Protein AF-A0A430RR85-F1 (afdb_monomer)

Solvent-accessible surface area (backbone atoms only — not comparable to full-atom values): 4984 Å² total; per-residue (Å²): 112,71,68,57,53,54,51,53,50,52,51,53,51,48,63,63,48,54,69,59,46,53,63,56,57,49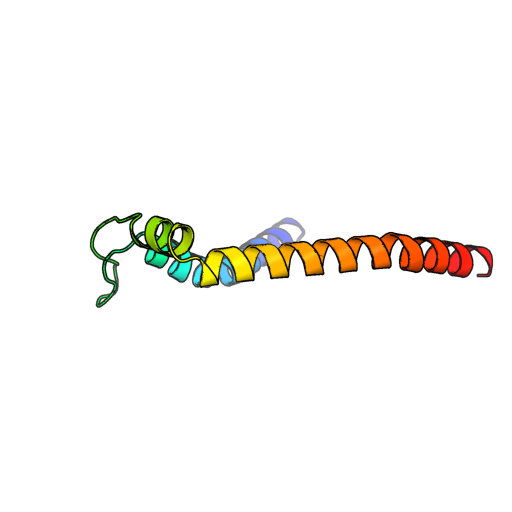,58,35,30,72,46,71,90,59,100,61,68,44,59,86,41,60,59,61,57,54,49,46,73,68,36,63,70,55,47,50,52,50,52,50,51,51,51,50,51,52,50,52,51,52,50,42,54,70,49,48,50,57,49,54,50,50,56,58,76,80,104

Mean predicted aligned error: 6.14 Å

Sequence (87 aa):
MRALGWLFFAFLLLYLILPMLAPVVYSFSRMWLDVLPEGFTLDWYARIARDPRYVEAGLLSLRIALMAVAINILVGVPTAYAAYTWA

Foldseek 3Di:
DVVVVVVVVVVVVCVVCVVVVVVVLVCQAPDDPDPDGDDGDNVSVVVLVPDVVNVVVVVVVVVVVVVVVVVCCVPVVVVVVVVVVVD

InterPro domains:
  IPR035906 MetI-like superfamily [G3DSA:1.10.3720.10] (1-86)
  IPR035906 MetI-like superfamily [SSF161098] (8-84)

Secondary structure (DSSP, 8-state):
-HHHHHHHHHHHHHHHHHHHHHHHHHHTEEE--SSS-EEE--HHHHHHHH-HHHHHHHHHHHHHHHHHHHHIIIIIHHHHHHHHHT-

Organism: Thermus scotoductus (NCBI:txid37636)

pLDDT: mean 92.41, std 6.98, range [63.03, 98.56]

Radius of gyration: 21.77 Å; Cα contacts (8 Å, |Δi|>4): 32; chains: 1; bounding box: 53×14×56 Å

Structure (mmCIF, N/CA/C/O backbone):
data_AF-A0A430RR85-F1
#
_entry.id   AF-A0A430RR85-F1
#
loop_
_atom_site.group_PDB
_atom_site.id
_atom_site.type_symbol
_atom_site.label_atom_id
_atom_site.label_alt_id
_atom_site.label_comp_id
_atom_site.label_asym_id
_atom_site.label_entity_id
_atom_site.label_seq_id
_atom_site.pdbx_PDB_ins_code
_atom_site.Cartn_x
_atom_site.Cartn_y
_atom_site.Cartn_z
_atom_site.occupancy
_atom_site.B_iso_or_equiv
_atom_site.auth_seq_id
_atom_site.auth_comp_id
_atom_site.auth_asym_id
_atom_site.auth_atom_id
_atom_site.pdbx_PDB_model_num
ATOM 1 N N . MET A 1 1 ? 33.643 1.724 9.062 1.00 67.31 1 MET A N 1
ATOM 2 C CA . MET A 1 1 ? 32.894 2.728 8.264 1.00 67.31 1 MET A CA 1
ATOM 3 C C . MET A 1 1 ? 31.616 2.164 7.640 1.00 67.31 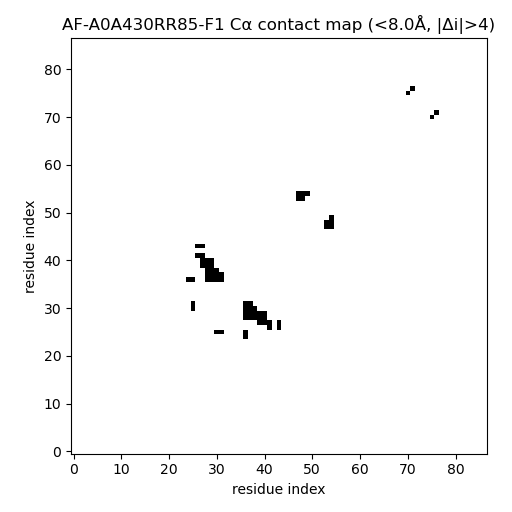1 MET A C 1
ATOM 5 O O . MET A 1 1 ? 30.571 2.755 7.856 1.00 67.31 1 MET A O 1
ATOM 9 N N . ARG A 1 2 ? 31.640 1.009 6.950 1.00 85.38 2 ARG A N 1
ATOM 10 C CA . ARG A 1 2 ? 30.424 0.406 6.351 1.00 85.38 2 ARG A CA 1
ATOM 11 C C . ARG A 1 2 ? 29.303 0.154 7.372 1.00 85.38 2 ARG A C 1
ATOM 13 O O . ARG A 1 2 ? 28.175 0.551 7.130 1.00 85.38 2 ARG A O 1
ATOM 20 N N . ALA A 1 3 ? 29.629 -0.425 8.532 1.00 88.44 3 ALA A N 1
ATOM 21 C CA . ALA A 1 3 ? 28.658 -0.696 9.600 1.00 88.44 3 ALA A CA 1
ATOM 22 C C . ALA A 1 3 ? 27.983 0.574 10.156 1.00 88.44 3 ALA A C 1
ATOM 24 O O . ALA A 1 3 ? 26.793 0.555 10.436 1.00 88.44 3 ALA A O 1
ATOM 25 N N . LEU A 1 4 ? 28.719 1.689 10.244 1.00 93.62 4 LEU A N 1
ATOM 26 C CA . LEU A 1 4 ? 28.173 2.976 10.683 1.00 93.62 4 LEU A CA 1
ATOM 27 C C . LEU A 1 4 ? 27.162 3.532 9.670 1.00 93.62 4 LEU A C 1
ATOM 29 O O . LEU A 1 4 ? 26.115 4.031 10.066 1.00 93.62 4 LEU A O 1
ATOM 33 N N . GLY A 1 5 ? 27.450 3.389 8.371 1.00 94.88 5 GLY A N 1
ATOM 34 C CA . GLY A 1 5 ? 26.525 3.778 7.304 1.00 94.88 5 GLY A CA 1
ATOM 35 C C . GLY A 1 5 ? 25.213 2.991 7.345 1.00 94.88 5 GLY A C 1
ATOM 36 O O . GLY A 1 5 ? 24.144 3.585 7.253 1.00 94.88 5 GLY A O 1
ATOM 37 N N . TRP A 1 6 ? 25.279 1.674 7.566 1.00 95.50 6 TRP A N 1
ATOM 38 C CA . TRP A 1 6 ? 24.081 0.841 7.739 1.00 95.50 6 TRP A CA 1
ATOM 39 C C . TRP A 1 6 ? 23.274 1.219 8.980 1.00 95.50 6 TRP A C 1
ATOM 41 O O . TRP A 1 6 ? 22.049 1.269 8.911 1.00 95.50 6 TRP A O 1
ATOM 51 N N . LEU A 1 7 ? 23.946 1.521 10.095 1.00 96.50 7 LEU A N 1
ATOM 52 C CA . LEU A 1 7 ? 23.280 1.919 11.336 1.00 96.50 7 LEU A CA 1
ATOM 53 C C . LEU A 1 7 ? 22.544 3.255 11.171 1.00 96.50 7 LEU A C 1
ATOM 55 O O . LEU A 1 7 ? 21.387 3.378 11.563 1.00 96.50 7 LEU A O 1
ATOM 59 N N . PHE A 1 8 ? 23.196 4.231 10.533 1.00 96.69 8 PHE A N 1
ATOM 60 C CA . PHE A 1 8 ? 22.589 5.520 10.207 1.00 96.69 8 PHE A CA 1
ATOM 61 C C . PHE A 1 8 ? 21.393 5.363 9.263 1.00 96.69 8 PHE A C 1
ATOM 63 O O . PHE A 1 8 ? 20.326 5.919 9.519 1.00 96.69 8 PHE A O 1
ATOM 70 N N . PHE A 1 9 ? 21.543 4.561 8.206 1.00 96.31 9 PHE A N 1
ATOM 71 C CA . PHE A 1 9 ? 20.460 4.276 7.268 1.00 96.31 9 PHE A CA 1
ATOM 72 C C . PHE A 1 9 ? 19.263 3.617 7.963 1.00 96.31 9 PHE A C 1
ATOM 74 O O . PHE A 1 9 ? 18.135 4.060 7.773 1.00 96.31 9 PHE A O 1
ATOM 81 N N . ALA A 1 10 ? 19.498 2.618 8.818 1.00 96.44 10 ALA A N 1
ATOM 82 C CA . ALA A 1 10 ? 18.441 1.966 9.587 1.00 96.44 10 ALA A CA 1
ATOM 83 C C . ALA A 1 10 ? 17.711 2.951 10.514 1.00 96.44 10 ALA A C 1
ATOM 85 O O . ALA A 1 10 ? 16.485 2.915 10.600 1.00 96.44 10 ALA A O 1
ATOM 86 N N . PHE A 1 11 ? 18.443 3.860 11.164 1.00 97.00 11 PHE A N 1
ATOM 87 C CA . PHE A 1 11 ? 17.854 4.878 12.035 1.00 97.00 11 PHE A CA 1
ATOM 88 C C . PHE A 1 11 ? 16.990 5.880 11.256 1.00 97.00 11 PHE A C 1
ATOM 90 O O . PHE A 1 11 ? 15.886 6.208 11.686 1.00 97.00 11 PHE A O 1
ATOM 97 N N . LEU A 1 12 ? 17.455 6.319 10.082 1.00 96.75 12 LEU A N 1
ATOM 98 C CA . LEU A 1 12 ? 16.688 7.178 9.177 1.00 96.75 12 LEU A CA 1
ATOM 99 C C . LEU A 1 12 ? 15.388 6.492 8.726 1.00 96.75 12 LEU A C 1
ATOM 101 O O . LEU A 1 12 ? 14.320 7.103 8.716 1.00 96.75 12 LEU A O 1
ATOM 105 N N . LEU A 1 13 ? 15.481 5.209 8.377 1.00 96.50 13 LEU A N 1
ATOM 106 C CA . LEU A 1 1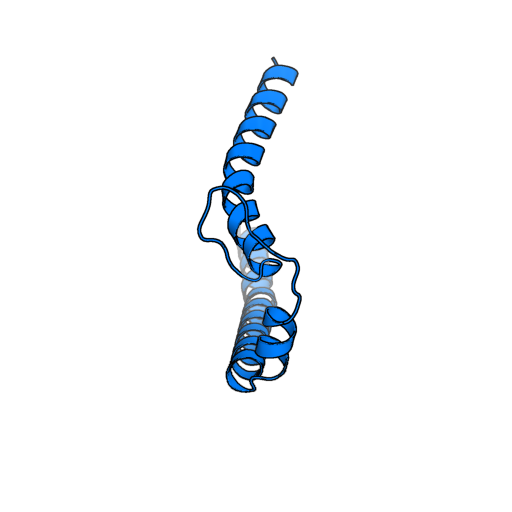3 ? 14.348 4.409 7.922 1.00 96.50 13 LEU A CA 1
ATOM 107 C C . LEU A 1 13 ? 13.326 4.213 9.048 1.00 96.50 13 LEU A C 1
ATOM 109 O O . LEU A 1 13 ? 12.127 4.374 8.827 1.00 96.50 13 LEU A O 1
ATOM 113 N N . LEU A 1 14 ? 13.802 3.953 10.271 1.00 96.62 14 LEU A N 1
ATOM 114 C CA . LEU A 1 14 ? 12.960 3.879 11.462 1.00 96.62 14 LEU A CA 1
ATOM 115 C C . LEU A 1 14 ? 12.249 5.208 11.718 1.00 96.62 14 LEU A C 1
ATOM 117 O O . LEU A 1 14 ? 11.041 5.211 11.919 1.00 96.62 14 LEU A O 1
ATOM 121 N N . TYR A 1 15 ? 12.972 6.326 11.660 1.00 95.75 15 TYR A N 1
ATOM 122 C CA . TYR A 1 15 ? 12.408 7.664 11.838 1.00 95.75 15 TYR A CA 1
ATOM 123 C C . TYR A 1 15 ? 11.290 7.968 10.828 1.00 95.75 15 TYR A C 1
ATOM 125 O O . TYR A 1 15 ? 10.285 8.568 11.200 1.00 95.75 15 TYR A O 1
ATOM 133 N N . LEU A 1 16 ? 11.429 7.514 9.578 1.00 95.62 16 LEU A N 1
ATOM 134 C CA . LEU A 1 16 ? 10.416 7.703 8.538 1.00 95.62 16 LEU A CA 1
ATOM 135 C C . LEU A 1 16 ? 9.180 6.814 8.748 1.00 95.62 16 LEU A C 1
ATOM 137 O O . LEU A 1 16 ? 8.052 7.264 8.553 1.00 95.62 16 LEU A O 1
ATOM 141 N N . ILE A 1 17 ? 9.382 5.556 9.153 1.00 95.88 17 ILE A N 1
ATOM 142 C CA . ILE A 1 17 ? 8.291 4.591 9.357 1.00 95.88 17 ILE A CA 1
ATOM 143 C C . ILE A 1 17 ? 7.529 4.872 10.656 1.00 95.88 17 ILE A C 1
ATOM 145 O O . ILE A 1 17 ? 6.313 4.699 10.694 1.00 95.88 17 ILE A O 1
ATOM 149 N N . LEU A 1 18 ? 8.209 5.326 11.711 1.00 94.62 18 LEU A N 1
ATOM 150 C CA . LEU A 1 18 ? 7.628 5.535 13.038 1.00 94.62 18 LEU A CA 1
ATOM 151 C C . LEU A 1 18 ? 6.320 6.360 13.029 1.00 94.62 18 LEU A C 1
ATOM 153 O O . LEU A 1 18 ? 5.332 5.871 13.580 1.00 94.62 18 LEU A O 1
ATOM 157 N N . PRO A 1 19 ? 6.227 7.543 12.381 1.00 92.69 19 PRO A N 1
ATOM 158 C CA . PRO A 1 19 ? 4.975 8.301 12.323 1.00 92.69 19 PRO A CA 1
ATOM 159 C C . PRO A 1 19 ? 3.892 7.620 11.478 1.00 92.69 19 PRO A C 1
ATOM 161 O O . PRO A 1 19 ? 2.711 7.856 11.713 1.00 92.69 19 PRO A O 1
ATOM 164 N N . MET A 1 20 ? 4.258 6.750 10.529 1.00 94.44 20 MET A N 1
ATOM 165 C CA . MET A 1 20 ? 3.288 5.970 9.752 1.00 94.44 20 MET A CA 1
ATOM 166 C C . MET A 1 20 ? 2.665 4.837 10.573 1.00 94.44 20 MET A C 1
ATOM 168 O O . MET A 1 20 ? 1.575 4.379 10.240 1.00 94.44 20 MET A O 1
ATOM 172 N N . LEU A 1 21 ? 3.300 4.406 11.669 1.00 92.00 21 LEU A N 1
ATOM 173 C CA . LEU A 1 21 ? 2.718 3.401 12.562 1.00 92.00 21 LEU A CA 1
ATOM 174 C C . LEU A 1 21 ? 1.537 3.956 13.364 1.00 92.00 21 LEU A C 1
ATOM 176 O O . LEU A 1 21 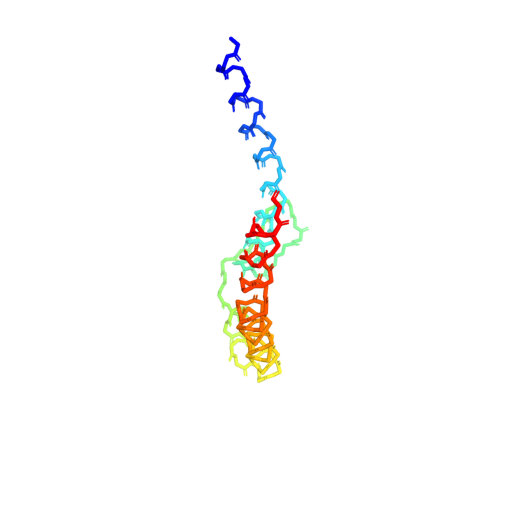? 0.604 3.210 13.646 1.00 92.00 21 LEU A O 1
ATOM 180 N N . ALA A 1 22 ? 1.526 5.251 13.690 1.00 89.44 22 ALA A N 1
ATOM 181 C CA . ALA A 1 22 ? 0.420 5.870 14.419 1.00 89.44 22 ALA A CA 1
ATOM 182 C C . ALA A 1 22 ? -0.945 5.685 13.715 1.00 89.44 22 ALA A C 1
ATOM 184 O O . ALA A 1 22 ? -1.838 5.101 14.323 1.00 89.44 22 ALA A O 1
ATOM 185 N N . PRO A 1 23 ? -1.146 6.062 12.436 1.00 91.38 23 PRO A N 1
ATOM 186 C CA . PRO A 1 23 ? -2.419 5.820 11.756 1.00 91.38 23 PRO A CA 1
ATOM 187 C C . PRO A 1 23 ? -2.744 4.328 11.598 1.00 91.38 23 PRO A C 1
ATOM 189 O O . PRO A 1 23 ? -3.919 3.964 11.608 1.00 91.38 23 PRO A O 1
ATOM 192 N N . VAL A 1 24 ? -1.734 3.451 11.510 1.00 92.19 24 VAL A N 1
ATOM 193 C CA . VAL A 1 24 ? -1.953 1.995 11.506 1.00 92.19 24 VAL A CA 1
ATOM 194 C C . VAL A 1 24 ? -2.573 1.559 12.828 1.00 92.19 24 VAL A C 1
ATOM 196 O O . VAL A 1 24 ? -3.636 0.947 12.816 1.00 92.19 24 VAL A O 1
ATOM 199 N N . VAL A 1 25 ? -1.979 1.924 13.965 1.00 90.75 25 VAL A N 1
ATOM 200 C CA . VAL A 1 25 ? -2.535 1.596 15.287 1.00 90.75 25 VAL A CA 1
ATOM 201 C C . VAL A 1 25 ? -3.922 2.230 15.466 1.00 90.75 25 VAL A C 1
ATOM 203 O O . VAL A 1 25 ? -4.834 1.574 15.966 1.00 90.75 25 VAL A O 1
ATOM 206 N N . TYR A 1 26 ? -4.119 3.462 14.988 1.00 90.06 26 TYR A N 1
ATOM 207 C CA . TYR A 1 26 ? -5.409 4.155 15.044 1.00 90.06 26 TYR A CA 1
ATOM 208 C C . TYR A 1 26 ? -6.501 3.405 14.277 1.00 90.06 26 TYR A C 1
ATOM 210 O O . TYR A 1 26 ? -7.627 3.322 14.757 1.00 90.06 26 TYR A O 1
ATOM 218 N N . SER A 1 27 ? -6.173 2.800 13.132 1.00 91.38 27 SER A N 1
ATOM 219 C CA . SER A 1 27 ? -7.146 2.038 12.336 1.00 91.38 27 SER A CA 1
ATOM 220 C C . SER A 1 27 ? -7.727 0.817 13.065 1.00 91.38 27 SER A C 1
ATOM 222 O O . SER A 1 27 ? -8.828 0.378 12.732 1.00 91.38 27 SER A O 1
ATOM 224 N N . PHE A 1 28 ? -7.023 0.309 14.083 1.00 91.94 28 PHE A N 1
ATOM 225 C CA . PHE A 1 28 ? -7.474 -0.781 14.952 1.00 91.94 28 PHE A CA 1
ATOM 226 C C . PHE A 1 28 ? -8.065 -0.295 16.281 1.00 91.94 28 PHE A C 1
ATOM 228 O O . PHE A 1 28 ? -8.478 -1.119 17.096 1.00 91.94 28 PHE A O 1
ATOM 235 N N . SER A 1 29 ? -8.094 1.016 16.526 1.00 90.38 29 SER A N 1
ATOM 236 C CA . SER A 1 29 ? -8.595 1.603 17.767 1.00 90.38 29 SER A CA 1
ATOM 237 C C . SER A 1 29 ? -10.036 2.085 17.628 1.00 90.38 29 SER A C 1
ATOM 239 O O . SER A 1 29 ? -10.440 2.595 16.580 1.00 90.38 29 SER A O 1
ATOM 241 N N . ARG A 1 30 ? -10.834 1.970 18.694 1.00 86.00 30 ARG A N 1
ATOM 242 C CA . ARG A 1 30 ? -12.177 2.576 18.738 1.00 86.00 30 ARG A CA 1
ATOM 243 C C . ARG A 1 30 ? -12.098 4.085 18.914 1.00 86.00 30 ARG A C 1
ATOM 245 O O . ARG A 1 30 ? -12.893 4.815 18.324 1.00 86.00 30 ARG A O 1
ATOM 252 N N . MET A 1 31 ? -11.167 4.536 19.746 1.00 80.50 31 MET A N 1
ATOM 253 C CA . MET A 1 31 ? -11.022 5.929 20.140 1.00 80.50 31 MET A CA 1
ATOM 254 C C . MET A 1 31 ? -9.571 6.189 20.554 1.00 80.50 31 MET A C 1
ATOM 256 O O . MET A 1 31 ? -8.927 5.356 21.187 1.00 80.50 31 MET A O 1
ATOM 260 N N . TRP A 1 32 ? -9.033 7.345 20.176 1.00 82.12 32 TRP A N 1
ATOM 261 C CA . TRP A 1 32 ? -7.678 7.746 20.548 1.00 82.12 32 TRP A CA 1
ATOM 262 C C . TRP A 1 32 ? -7.726 9.184 21.065 1.00 82.12 32 TRP A C 1
ATOM 264 O O . TRP A 1 32 ? -7.587 10.131 20.296 1.00 82.12 32 TRP A O 1
ATOM 274 N N . LEU A 1 33 ? -8.018 9.327 22.361 1.00 77.44 33 LEU A N 1
ATOM 275 C CA . LEU A 1 33 ? -8.076 10.621 23.055 1.00 77.44 33 LEU A CA 1
ATOM 276 C C . LEU A 1 33 ? -6.837 10.892 23.924 1.00 77.44 33 LEU A C 1
ATOM 278 O O . LEU A 1 33 ? -6.544 12.053 24.185 1.00 77.44 33 LEU A O 1
ATOM 282 N N . ASP A 1 34 ? -6.104 9.847 24.318 1.00 81.56 34 ASP A N 1
ATOM 283 C CA . ASP A 1 34 ? -4.914 9.918 25.176 1.00 81.56 34 ASP A CA 1
ATOM 284 C C . ASP A 1 34 ? -3.638 9.440 24.456 1.00 81.56 34 ASP A C 1
ATOM 286 O O . ASP A 1 34 ? -3.639 9.177 23.257 1.00 81.56 34 ASP A O 1
ATOM 290 N N . VAL A 1 35 ? -2.504 9.337 25.161 1.00 77.69 35 VAL A N 1
ATOM 291 C CA . VAL A 1 35 ? -1.219 8.896 24.573 1.00 77.69 35 VAL A CA 1
ATOM 292 C C . VAL A 1 35 ? -1.304 7.479 23.982 1.00 77.69 35 VAL A C 1
ATOM 294 O O . VAL A 1 35 ? -0.641 7.199 22.982 1.00 77.69 35 VAL A O 1
ATOM 297 N N . LEU A 1 36 ? -2.137 6.600 24.556 1.00 76.62 36 LEU A N 1
ATOM 298 C CA . LEU A 1 36 ? -2.412 5.263 24.026 1.00 76.62 36 LEU A CA 1
ATOM 299 C C . LEU A 1 36 ? -3.858 5.158 23.503 1.00 76.62 36 LEU A C 1
ATOM 301 O O . LEU A 1 36 ? -4.777 5.678 24.135 1.00 76.62 36 LEU A O 1
ATOM 305 N N . PRO A 1 37 ? -4.075 4.459 22.375 1.00 80.62 37 PRO A N 1
ATOM 306 C CA . PRO A 1 37 ? -5.409 4.174 21.867 1.00 80.62 37 PRO A CA 1
ATOM 307 C C . PRO A 1 37 ? -6.167 3.194 22.767 1.00 80.62 37 PRO A C 1
ATOM 309 O O . PRO A 1 37 ? -5.581 2.258 23.317 1.00 80.62 37 PRO A O 1
ATOM 312 N N . GLU A 1 38 ? -7.487 3.358 22.845 1.00 83.12 38 GLU A N 1
ATOM 313 C CA . GLU A 1 38 ? -8.359 2.513 23.657 1.00 83.12 38 GLU A CA 1
ATOM 314 C C . GLU A 1 38 ? -9.275 1.626 22.807 1.00 83.12 38 GLU A C 1
ATOM 316 O O . GLU A 1 38 ? -9.997 2.084 21.917 1.00 83.12 38 GLU A O 1
ATOM 321 N N . GLY A 1 39 ? -9.297 0.337 23.162 1.00 83.62 39 GLY A N 1
ATOM 322 C CA . GLY A 1 39 ? -10.202 -0.665 22.606 1.00 83.62 39 GLY A CA 1
ATOM 323 C C . GLY A 1 39 ? -9.845 -1.109 21.185 1.00 83.62 39 GLY A C 1
ATOM 324 O O . GLY A 1 39 ? -9.768 -0.308 20.263 1.00 83.62 39 GLY A O 1
ATOM 325 N N . PHE A 1 40 ? -9.710 -2.420 20.981 1.00 88.38 40 PHE A N 1
ATOM 326 C CA . PHE A 1 40 ? -9.509 -2.998 19.651 1.00 88.38 40 PHE A CA 1
ATOM 327 C C . PHE A 1 40 ? -10.829 -3.043 18.855 1.00 88.38 40 PHE A C 1
ATOM 329 O O . PHE A 1 40 ? -11.884 -3.412 19.392 1.00 88.38 40 PHE A O 1
ATOM 336 N N . THR A 1 41 ? -10.788 -2.677 17.574 1.00 92.25 41 THR A N 1
ATOM 337 C CA . THR A 1 41 ? -11.914 -2.804 16.639 1.00 92.25 41 THR A CA 1
ATOM 338 C C . THR A 1 41 ? -11.457 -3.038 15.198 1.00 92.25 41 THR A C 1
ATOM 340 O O . THR A 1 41 ? -10.387 -2.605 14.781 1.00 92.25 41 THR A O 1
ATOM 343 N N . LEU A 1 42 ? -12.310 -3.709 14.423 1.00 92.25 42 LEU A N 1
ATOM 344 C CA . LEU A 1 42 ? -12.219 -3.829 12.965 1.00 92.25 42 LEU A CA 1
ATOM 345 C 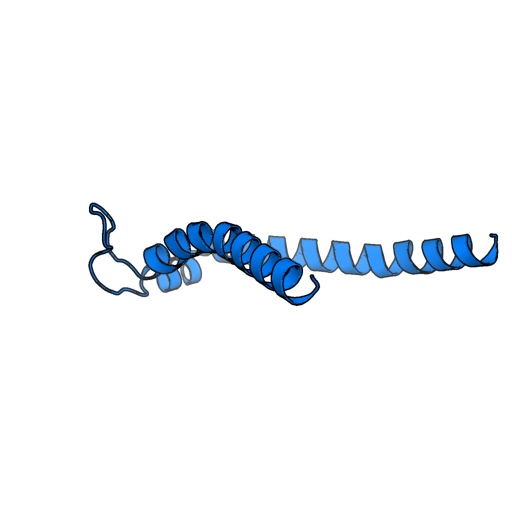C . LEU A 1 42 ? -13.429 -3.183 12.267 1.00 92.25 42 LEU A C 1
ATOM 347 O O . LEU A 1 42 ? -13.606 -3.320 11.054 1.00 92.25 42 LEU A O 1
ATOM 351 N N . ASP A 1 43 ? -14.261 -2.462 13.021 1.00 91.81 43 ASP A N 1
ATOM 352 C CA . ASP A 1 43 ? -15.509 -1.876 12.531 1.00 91.81 43 ASP A CA 1
ATOM 353 C C . ASP A 1 43 ? -15.251 -0.846 11.427 1.00 91.81 43 ASP A C 1
ATOM 355 O O . ASP A 1 43 ? -16.030 -0.750 10.480 1.00 91.81 43 ASP A O 1
ATOM 359 N N . TRP A 1 44 ? -14.132 -0.117 11.494 1.00 91.00 44 TRP A N 1
ATOM 360 C CA . TRP A 1 44 ? -13.731 0.850 10.469 1.00 91.00 44 TRP A CA 1
ATOM 361 C C . TRP A 1 44 ? -13.505 0.191 9.109 1.00 91.00 44 TRP A C 1
ATOM 363 O O . TRP A 1 44 ? -14.002 0.682 8.095 1.00 91.00 44 TRP A O 1
ATOM 373 N N . TYR A 1 45 ? -12.839 -0.964 9.086 1.00 92.56 45 TYR A N 1
ATOM 374 C CA . TYR A 1 45 ? -12.637 -1.742 7.864 1.00 92.56 45 TYR A CA 1
ATOM 375 C C . TYR A 1 45 ? -13.963 -2.262 7.306 1.00 92.56 45 TYR A C 1
ATOM 377 O O . TYR A 1 45 ? -14.227 -2.128 6.110 1.00 92.56 45 TYR A O 1
ATOM 385 N N . ALA A 1 46 ? -14.833 -2.792 8.172 1.00 92.88 46 ALA A N 1
ATOM 386 C CA . ALA A 1 46 ? -16.162 -3.248 7.770 1.00 92.88 46 ALA A CA 1
ATOM 387 C C . ALA A 1 46 ? -17.031 -2.097 7.232 1.00 92.88 46 ALA A C 1
ATOM 389 O O . ALA A 1 46 ? -17.778 -2.283 6.272 1.00 92.88 46 ALA A O 1
ATOM 390 N N . ARG A 1 47 ? -16.920 -0.899 7.817 1.00 93.12 47 ARG A N 1
ATOM 391 C CA . ARG A 1 47 ? -17.640 0.302 7.380 1.00 93.12 47 ARG A CA 1
ATOM 392 C C . ARG A 1 47 ? -17.178 0.767 6.003 1.00 93.12 47 ARG A C 1
ATOM 394 O O . ARG A 1 47 ? -18.027 1.027 5.159 1.00 93.12 47 ARG A O 1
ATOM 401 N N . ILE A 1 48 ? -15.867 0.807 5.762 1.00 93.00 48 ILE A N 1
ATOM 40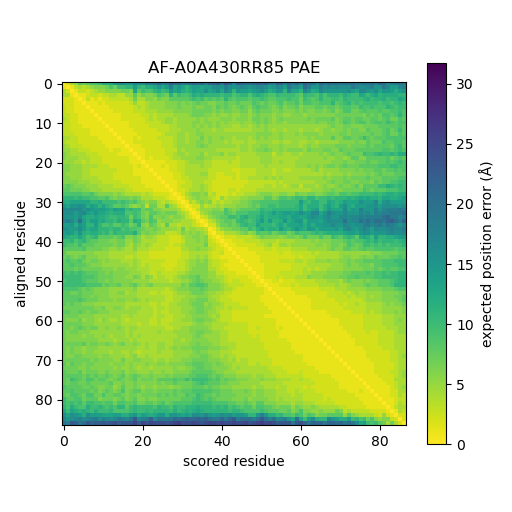2 C CA . ILE A 1 48 ? -15.295 1.153 4.450 1.00 93.00 48 ILE A CA 1
ATOM 403 C C . ILE A 1 48 ? -15.738 0.141 3.387 1.00 93.00 48 ILE A C 1
ATOM 405 O O . ILE A 1 48 ? -16.139 0.533 2.298 1.00 93.00 48 ILE A O 1
ATOM 409 N N . ALA A 1 49 ? -15.718 -1.155 3.710 1.00 92.50 49 ALA A N 1
ATOM 410 C CA . ALA A 1 49 ? -16.109 -2.205 2.771 1.00 92.50 49 ALA A CA 1
ATOM 411 C C . ALA A 1 49 ? -17.614 -2.210 2.439 1.00 92.50 49 ALA A C 1
ATOM 413 O O . ALA A 1 49 ? -18.004 -2.685 1.375 1.00 92.50 49 ALA A O 1
ATOM 414 N N . ARG A 1 50 ? -18.467 -1.715 3.346 1.00 94.75 50 ARG A N 1
ATOM 415 C CA . ARG A 1 50 ? -19.925 -1.641 3.149 1.00 94.75 50 ARG A CA 1
ATOM 416 C C . ARG A 1 50 ? -20.391 -0.336 2.519 1.00 94.75 50 ARG A C 1
ATOM 418 O O . ARG A 1 50 ? -21.518 -0.288 2.035 1.00 94.75 50 ARG A O 1
ATOM 425 N N . ASP A 1 51 ? -19.577 0.713 2.556 1.00 95.81 51 ASP A N 1
ATOM 426 C CA . ASP A 1 51 ? -19.923 1.994 1.956 1.00 95.81 51 ASP A CA 1
ATOM 427 C C . ASP A 1 51 ? -19.537 1.987 0.463 1.00 95.81 51 ASP A C 1
ATOM 429 O O . ASP A 1 51 ? -18.345 2.002 0.126 1.00 95.81 51 ASP A O 1
ATOM 433 N N . PRO A 1 52 ? -20.527 1.969 -0.451 1.00 93.38 52 PRO A N 1
ATOM 434 C CA . PRO A 1 52 ? -20.275 1.848 -1.882 1.00 93.38 52 PRO A CA 1
ATOM 435 C C . PRO A 1 52 ? -19.413 2.993 -2.418 1.00 93.38 52 PRO A C 1
ATOM 437 O O . PRO A 1 52 ? -18.635 2.777 -3.343 1.00 93.38 52 PRO A O 1
ATOM 440 N N . ARG A 1 53 ? -19.451 4.182 -1.801 1.00 95.69 53 ARG A N 1
ATOM 441 C CA . ARG A 1 53 ? -18.660 5.335 -2.254 1.00 95.69 53 ARG A CA 1
ATOM 442 C C . ARG A 1 53 ? -17.162 5.083 -2.103 1.00 95.69 53 ARG A C 1
ATOM 444 O O . ARG A 1 53 ? -16.389 5.457 -2.983 1.00 95.69 53 ARG A O 1
ATOM 451 N N . TYR A 1 54 ? -16.746 4.442 -1.010 1.00 95.38 54 TYR A N 1
ATOM 452 C CA . TYR A 1 54 ? -15.338 4.104 -0.787 1.00 95.38 54 TYR A CA 1
ATOM 453 C C . TYR A 1 54 ? -14.881 2.966 -1.698 1.00 95.38 54 TYR A C 1
ATOM 455 O O . TYR A 1 54 ? -13.785 3.034 -2.256 1.00 95.38 54 TYR A O 1
ATOM 463 N N . VAL A 1 55 ? -15.721 1.944 -1.882 1.00 95.75 55 VAL A N 1
ATOM 464 C CA . VAL A 1 55 ? -15.411 0.808 -2.762 1.00 95.75 55 VAL A CA 1
ATOM 465 C C . VAL A 1 55 ? -15.286 1.261 -4.217 1.00 95.75 55 VAL A C 1
ATOM 467 O O . VAL A 1 55 ? -14.294 0.945 -4.875 1.00 95.75 55 VAL A O 1
ATOM 470 N N . GLU A 1 56 ? -16.240 2.048 -4.713 1.00 97.00 56 GLU A N 1
ATOM 471 C CA . GLU A 1 56 ? -16.214 2.594 -6.073 1.00 97.00 56 GLU A CA 1
ATOM 472 C C . GLU A 1 56 ? -14.997 3.495 -6.298 1.00 97.00 56 GLU A C 1
ATOM 474 O O . GLU A 1 56 ? -14.300 3.342 -7.303 1.00 97.00 56 GLU A O 1
ATOM 479 N N . ALA A 1 57 ? -14.685 4.385 -5.350 1.00 96.75 57 ALA A N 1
ATOM 480 C CA . ALA A 1 57 ? -13.494 5.229 -5.429 1.00 96.75 57 ALA A CA 1
ATOM 481 C C . ALA A 1 57 ? -12.196 4.401 -5.441 1.00 96.75 57 ALA A C 1
ATOM 483 O O . ALA A 1 57 ? -11.275 4.701 -6.210 1.00 96.75 57 ALA A O 1
ATOM 484 N N . GLY A 1 58 ? -12.122 3.336 -4.637 1.00 96.12 58 GLY A N 1
ATOM 485 C CA . GLY A 1 58 ? -10.988 2.411 -4.620 1.00 96.12 58 GLY A CA 1
ATOM 486 C C . GLY A 1 58 ? -10.809 1.676 -5.951 1.00 96.12 58 GLY A C 1
ATOM 487 O O . GLY A 1 58 ? -9.706 1.648 -6.501 1.00 96.12 58 GLY A O 1
ATOM 488 N N . LEU A 1 59 ? -11.896 1.147 -6.518 1.00 97.25 59 LEU A N 1
ATOM 489 C CA . LEU A 1 59 ? -11.882 0.468 -7.818 1.00 97.25 59 LEU A CA 1
ATOM 490 C C . LEU A 1 59 ? -11.537 1.418 -8.966 1.00 97.25 59 LEU A C 1
ATOM 492 O O . LEU A 1 59 ? -10.764 1.054 -9.854 1.00 97.25 59 LEU A O 1
ATOM 496 N N . LEU A 1 60 ? -12.069 2.640 -8.944 1.00 97.44 60 LEU A N 1
ATOM 497 C CA . LEU A 1 60 ? -11.726 3.674 -9.915 1.00 97.44 60 LEU A CA 1
ATOM 498 C C . LEU A 1 60 ? -10.228 3.992 -9.861 1.00 97.44 60 LEU A C 1
ATOM 500 O O . LEU A 1 60 ? -9.567 3.997 -10.899 1.00 97.44 60 LEU A O 1
ATOM 504 N N . SER A 1 61 ? -9.686 4.198 -8.659 1.00 98.00 61 SER A N 1
ATOM 505 C CA . SER A 1 61 ? -8.263 4.494 -8.453 1.00 98.00 61 SER A CA 1
ATOM 506 C C . SER A 1 61 ? -7.379 3.355 -8.962 1.00 98.00 61 SER A C 1
ATOM 508 O O . SER A 1 61 ? -6.410 3.597 -9.683 1.00 98.00 61 SER A O 1
ATOM 510 N N . LEU A 1 62 ? -7.753 2.105 -8.665 1.00 98.00 62 LEU A N 1
ATOM 511 C CA . LEU A 1 62 ? -7.061 0.916 -9.161 1.00 98.00 62 LEU A CA 1
ATOM 512 C C . LEU A 1 62 ? -7.107 0.830 -10.692 1.00 98.00 62 LEU A C 1
ATOM 514 O O . LEU A 1 62 ? -6.083 0.580 -11.328 1.00 98.00 62 LEU A O 1
ATOM 518 N N . ARG A 1 63 ? -8.272 1.078 -11.300 1.00 98.44 63 ARG A N 1
ATOM 519 C CA . ARG A 1 63 ? -8.432 1.080 -12.760 1.00 98.44 63 ARG A CA 1
ATOM 520 C C . ARG A 1 63 ? -7.549 2.143 -13.410 1.00 98.44 63 ARG A C 1
ATOM 522 O O . ARG A 1 63 ? -6.883 1.847 -14.398 1.00 98.44 63 ARG A O 1
ATOM 529 N N . ILE A 1 64 ? -7.520 3.35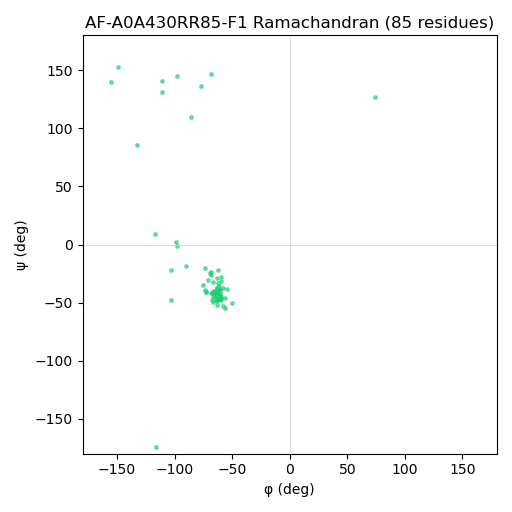5 -12.857 1.00 98.38 64 ILE A N 1
ATOM 530 C CA . ILE A 1 64 ? -6.670 4.446 -13.352 1.00 98.38 64 ILE A CA 1
ATOM 531 C C . ILE A 1 64 ? -5.191 4.068 -13.235 1.00 98.38 64 ILE A C 1
ATOM 533 O O . ILE A 1 64 ? -4.460 4.203 -14.215 1.00 98.38 64 ILE A O 1
ATOM 537 N N . ALA A 1 65 ? -4.760 3.542 -12.086 1.00 98.38 65 ALA A N 1
ATOM 538 C CA . ALA A 1 65 ? -3.377 3.120 -11.876 1.00 98.38 65 ALA A CA 1
ATOM 539 C C . ALA 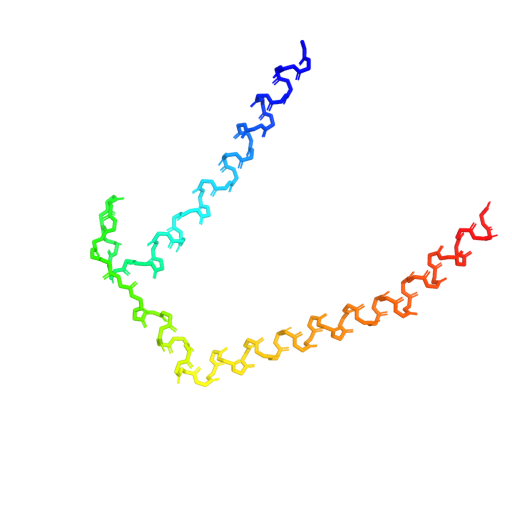A 1 65 ? -2.948 2.032 -12.874 1.00 98.38 65 ALA A C 1
ATOM 541 O O . ALA A 1 65 ? -1.890 2.144 -13.490 1.00 98.38 65 ALA A O 1
ATOM 542 N N . LEU A 1 66 ? -3.788 1.017 -13.099 1.00 98.56 66 LEU A N 1
ATOM 543 C CA . LEU A 1 66 ? -3.508 -0.047 -14.067 1.00 98.56 66 LEU A CA 1
ATOM 544 C C . LEU A 1 66 ? -3.423 0.479 -15.502 1.00 98.56 66 LEU A C 1
ATOM 546 O O . LEU A 1 66 ? -2.519 0.089 -16.239 1.00 98.56 66 LEU A O 1
ATOM 550 N N . MET A 1 67 ? -4.321 1.386 -15.896 1.00 98.56 67 MET A N 1
ATOM 551 C CA . MET A 1 67 ? -4.256 2.020 -17.217 1.00 98.56 67 MET A CA 1
ATOM 552 C C . MET A 1 67 ? -2.981 2.853 -17.372 1.00 98.56 67 MET A C 1
ATOM 554 O O . MET A 1 67 ? -2.311 2.747 -18.396 1.00 98.56 67 MET A O 1
ATOM 558 N N . ALA A 1 68 ? -2.606 3.629 -16.353 1.00 98.19 68 ALA A N 1
ATOM 559 C CA . ALA A 1 68 ? -1.374 4.413 -16.364 1.00 98.19 68 ALA A CA 1
ATOM 560 C C . ALA A 1 68 ? -0.131 3.518 -16.497 1.00 98.19 68 ALA A C 1
ATOM 562 O O . ALA A 1 68 ? 0.739 3.800 -17.319 1.00 98.19 68 ALA A O 1
ATOM 563 N N . VAL A 1 69 ? -0.075 2.407 -15.754 1.00 98.25 69 VAL A N 1
ATOM 564 C CA . VAL A 1 69 ? 1.009 1.416 -15.859 1.00 98.25 69 VAL A CA 1
ATOM 565 C C . VAL A 1 69 ? 1.051 0.793 -17.253 1.00 98.25 69 VAL A C 1
ATOM 567 O O . VAL A 1 69 ? 2.122 0.728 -17.851 1.00 98.25 69 VAL A O 1
ATOM 570 N N . ALA A 1 70 ? -0.092 0.375 -17.798 1.00 98.50 70 ALA A N 1
ATOM 571 C CA . ALA A 1 70 ? -0.158 -0.222 -19.129 1.00 98.50 70 ALA A CA 1
ATOM 572 C C . ALA A 1 70 ? 0.326 0.754 -20.212 1.00 98.50 70 ALA A C 1
ATOM 574 O O . ALA A 1 70 ? 1.167 0.391 -21.031 1.00 98.50 70 ALA A O 1
ATOM 575 N N . ILE A 1 71 ? -0.140 2.006 -20.178 1.00 98.31 71 ILE A N 1
ATOM 576 C CA . ILE A 1 71 ? 0.304 3.057 -21.105 1.00 98.31 71 ILE A CA 1
ATOM 577 C C . ILE A 1 71 ? 1.807 3.308 -20.946 1.00 98.31 71 ILE A C 1
ATOM 579 O O . ILE A 1 71 ? 2.524 3.368 -21.943 1.00 98.31 71 ILE A O 1
ATOM 583 N N . ASN A 1 72 ? 2.306 3.403 -19.711 1.00 98.00 72 ASN A N 1
ATOM 584 C CA . ASN A 1 72 ? 3.730 3.591 -19.453 1.00 98.00 72 ASN A CA 1
ATOM 585 C C . ASN A 1 72 ? 4.577 2.432 -19.995 1.00 98.00 72 ASN A C 1
ATOM 587 O O . ASN A 1 72 ? 5.644 2.666 -20.548 1.00 98.00 72 ASN A O 1
ATOM 591 N N . ILE A 1 73 ? 4.114 1.187 -19.884 1.00 98.12 73 ILE A N 1
ATOM 592 C CA . ILE A 1 73 ? 4.825 0.039 -20.459 1.00 98.12 73 ILE A CA 1
ATOM 593 C C . ILE A 1 73 ? 4.803 0.116 -21.989 1.00 98.12 73 ILE A C 1
ATOM 595 O O . ILE A 1 73 ? 5.847 -0.020 -22.620 1.00 98.12 73 ILE A O 1
ATOM 599 N N . LEU A 1 74 ? 3.637 0.374 -22.585 1.00 98.19 74 LEU A N 1
ATOM 600 C CA . LEU A 1 74 ? 3.469 0.409 -24.040 1.00 98.19 74 LEU A CA 1
ATOM 601 C C . LEU A 1 74 ? 4.221 1.562 -24.711 1.00 98.19 74 LEU A C 1
ATOM 603 O O . LEU A 1 74 ? 4.666 1.410 -25.842 1.00 98.19 74 LEU A O 1
ATOM 607 N N . VAL A 1 75 ? 4.359 2.706 -24.042 1.00 97.69 75 VAL A N 1
ATOM 608 C CA . VAL A 1 75 ? 5.000 3.904 -24.608 1.00 97.69 75 VAL A CA 1
ATOM 609 C C . VAL A 1 75 ? 6.416 4.085 -24.070 1.00 97.69 75 VAL A C 1
ATOM 611 O O . VAL A 1 75 ? 7.355 4.301 -24.837 1.00 97.69 75 VAL A O 1
ATOM 614 N N . GLY A 1 76 ? 6.591 3.981 -22.755 1.00 97.25 76 GLY A N 1
ATOM 615 C CA . GLY A 1 76 ? 7.855 4.244 -22.072 1.00 97.25 76 GLY A CA 1
ATOM 616 C C . GLY A 1 76 ? 8.936 3.222 -22.405 1.00 97.25 76 GLY A C 1
ATOM 617 O O . GLY A 1 76 ? 10.068 3.619 -22.672 1.00 97.25 76 GLY A O 1
ATOM 618 N N . VAL A 1 77 ? 8.603 1.927 -22.464 1.00 96.81 77 VAL A N 1
ATOM 619 C CA . VAL A 1 77 ? 9.600 0.884 -22.768 1.00 96.81 77 VAL A CA 1
ATOM 620 C C . VAL A 1 77 ? 10.126 1.006 -24.205 1.00 96.81 77 VAL A C 1
ATOM 622 O O . VAL A 1 77 ? 11.348 1.071 -24.359 1.00 96.81 77 VAL A O 1
ATOM 625 N N . PRO A 1 78 ? 9.287 1.121 -25.258 1.00 96.25 78 PRO A N 1
ATOM 626 C CA . PRO A 1 78 ? 9.798 1.321 -26.615 1.00 96.25 78 PRO A CA 1
ATOM 627 C C . PRO A 1 78 ? 10.558 2.635 -26.786 1.00 96.25 78 PRO A C 1
ATOM 629 O O . PRO A 1 78 ? 11.573 2.656 -27.475 1.00 96.25 78 PRO A O 1
ATOM 632 N N . THR A 1 79 ? 10.109 3.715 -26.138 1.00 96.38 79 THR A N 1
ATOM 633 C CA . THR A 1 79 ? 10.810 5.009 -26.187 1.00 96.38 79 THR A CA 1
ATOM 634 C C . THR A 1 79 ? 12.200 4.909 -25.564 1.00 96.38 79 THR A C 1
ATOM 636 O O . THR A 1 79 ? 13.168 5.368 -26.164 1.00 96.38 79 THR A O 1
ATOM 639 N N . ALA A 1 80 ? 12.323 4.275 -24.394 1.00 96.12 80 ALA A N 1
ATOM 640 C CA . ALA A 1 80 ? 13.614 4.056 -23.745 1.00 96.12 80 ALA A CA 1
ATOM 641 C C . ALA A 1 80 ? 14.530 3.159 -24.591 1.00 96.12 80 ALA A C 1
ATOM 643 O O . ALA A 1 80 ? 15.720 3.444 -24.718 1.00 96.12 80 ALA A O 1
ATOM 644 N N . TYR A 1 81 ? 13.973 2.110 -25.205 1.00 96.06 81 TYR A N 1
ATOM 645 C CA . TYR A 1 81 ? 14.720 1.227 -26.097 1.00 96.06 81 TYR A CA 1
ATOM 646 C C . TYR A 1 81 ? 15.234 1.972 -27.333 1.00 96.06 81 TYR A C 1
ATOM 648 O O . TYR A 1 81 ? 16.422 1.901 -27.633 1.00 96.06 81 TYR A O 1
ATOM 656 N N . ALA A 1 82 ? 14.369 2.742 -28.000 1.00 95.94 82 ALA A N 1
ATOM 657 C CA . ALA A 1 82 ? 14.763 3.577 -29.126 1.00 95.94 82 ALA A CA 1
ATOM 658 C C . ALA A 1 82 ? 15.864 4.561 -28.702 1.00 95.94 82 ALA A C 1
ATOM 660 O O . ALA A 1 82 ? 16.937 4.568 -29.298 1.00 95.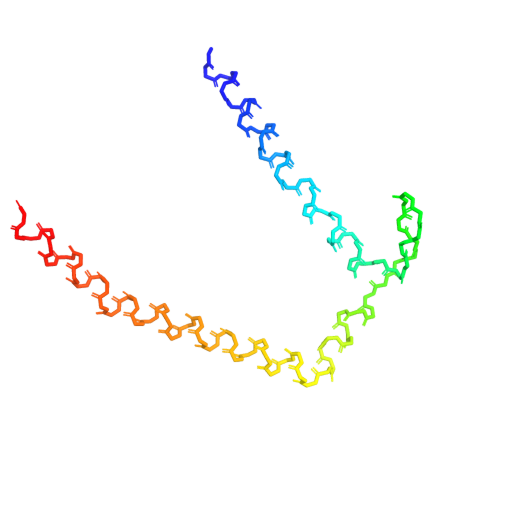94 82 ALA A O 1
ATOM 661 N N . ALA A 1 83 ? 15.649 5.327 -27.631 1.00 94.81 83 ALA A N 1
ATOM 662 C CA . ALA A 1 83 ? 16.630 6.289 -27.132 1.00 94.81 83 ALA A CA 1
ATOM 663 C C . ALA A 1 83 ? 18.002 5.653 -26.847 1.00 94.81 83 ALA A C 1
ATOM 665 O O . ALA A 1 83 ? 19.017 6.264 -27.155 1.00 94.81 83 ALA A O 1
ATOM 666 N N . TYR A 1 84 ? 18.037 4.426 -26.317 1.00 94.38 84 TYR A N 1
ATOM 667 C CA . TYR A 1 84 ? 19.281 3.681 -26.121 1.00 94.38 84 TYR A CA 1
ATOM 668 C C . TYR A 1 84 ? 19.935 3.256 -27.442 1.00 94.38 84 TYR A C 1
ATOM 670 O O . TYR A 1 84 ? 21.146 3.352 -27.571 1.00 94.38 84 TYR A O 1
ATOM 678 N N . THR A 1 85 ? 19.160 2.797 -28.428 1.00 92.12 85 THR A N 1
ATOM 679 C CA . THR A 1 85 ? 19.718 2.343 -29.718 1.00 92.12 85 THR A CA 1
ATOM 680 C C . THR A 1 85 ? 20.298 3.461 -30.589 1.00 92.12 85 THR A C 1
ATOM 682 O O . THR A 1 85 ? 21.132 3.174 -31.442 1.00 92.12 85 THR A O 1
ATOM 685 N N . TRP A 1 86 ? 19.854 4.709 -30.410 1.00 76.44 86 TRP A N 1
ATOM 686 C CA . TRP A 1 86 ? 20.341 5.875 -31.167 1.00 76.44 86 TRP A CA 1
ATOM 687 C C . TRP A 1 86 ? 21.390 6.705 -30.402 1.00 76.44 86 TRP A C 1
ATOM 689 O O . TRP A 1 86 ? 21.807 7.749 -30.907 1.00 76.44 86 TRP A O 1
ATOM 699 N N . ALA A 1 87 ? 21.777 6.270 -29.198 1.00 63.03 87 ALA A N 1
ATOM 700 C CA . ALA A 1 87 ? 22.851 6.844 -28.385 1.00 63.03 87 ALA A CA 1
ATOM 701 C C . ALA A 1 87 ? 24.147 6.042 -28.557 1.00 63.03 87 ALA A C 1
ATOM 703 O O . ALA A 1 87 ? 25.223 6.681 -28.556 1.00 63.03 87 ALA A O 1
#